Protein AF-A0A7X8GR61-F1 (afdb_monomer_lite)

pLDDT: mean 86.87, std 10.28, range [53.97, 96.75]

Sequence (132 aa):
MDKSLMASRTWVKIIRYLGRGLLILWAGFWAYFAFASALSEAYPDPGTNALGWVIVIVGTLLLVGGAIVPWIWERLGGFILLGIGLFLMVFFLVSSGFKINLWMLLVFLPAFLTGGISLVCWFADRKFKPAL

Secondary structure (DSSP, 8-state):
--HHHHHHHHHHHHHHHHHHHHHHHHHHHHHHHHHHHHHHSSSS-TTT-HHHHHHHHHHHHHHHHHHHHHHH-HHHHHHHHHHHHHHHHHHHHHHTTS---HHHHHHHHHHHHHHHHHHHHHHHHHHTS---

Radius of gyration: 18.41 Å; chains: 1; bounding box: 42×31×59 Å

Foldseek 3Di:
DDPVVVVLLVVLVVLLVVLLVLLVVLLVVLVVVLVVCCVVVVDDDPPPPPVVNCCSVVVSCLSNVLSVCCVPPLLVSLVSLLVNLVVLLVVVCVVVVNDDDPVSCVNSVSSNSSSVSSVVSVVSVVVVDPDD

Structure (mmCIF, N/CA/C/O backbone):
data_AF-A0A7X8GR61-F1
#
_entry.id   AF-A0A7X8GR61-F1
#
loop_
_atom_site.group_PDB
_atom_site.id
_atom_site.type_symbol
_atom_site.label_atom_id
_atom_site.label_alt_id
_atom_site.label_comp_id
_atom_site.label_asym_id
_atom_site.label_entity_id
_atom_site.label_seq_id
_atom_site.pdbx_PDB_ins_code
_atom_site.Cartn_x
_atom_site.Cartn_y
_atom_site.Cartn_z
_atom_site.occupancy
_atom_site.B_iso_or_equiv
_atom_site.auth_seq_id
_atom_site.auth_comp_id
_atom_site.auth_asym_id
_atom_site.auth_atom_id
_atom_site.pdbx_PDB_model_num
ATOM 1 N N . MET A 1 1 ? -24.313 -3.092 27.737 1.00 62.69 1 MET A N 1
ATOM 2 C CA . MET A 1 1 ? -23.120 -2.820 26.903 1.00 62.69 1 MET A CA 1
ATOM 3 C C . MET A 1 1 ? -22.895 -1.319 26.905 1.00 62.69 1 MET A C 1
ATOM 5 O O . MET A 1 1 ? -23.832 -0.597 26.587 1.00 62.69 1 MET A O 1
ATOM 9 N N . ASP A 1 2 ? -21.729 -0.855 27.353 1.00 83.25 2 ASP A N 1
ATOM 10 C CA . ASP A 1 2 ? -21.428 0.575 27.493 1.00 83.25 2 ASP A CA 1
ATOM 11 C C . ASP A 1 2 ? -21.497 1.288 26.124 1.00 83.25 2 ASP A C 1
ATOM 13 O O . ASP A 1 2 ? -20.958 0.796 25.128 1.00 83.25 2 ASP A O 1
ATOM 17 N N . LYS A 1 3 ? -22.184 2.436 26.062 1.00 81.88 3 LYS A N 1
ATOM 18 C CA . LYS A 1 3 ? -22.310 3.256 24.845 1.00 81.88 3 LYS A CA 1
ATOM 19 C C . LYS A 1 3 ? -20.937 3.695 24.321 1.00 81.88 3 LYS A C 1
ATOM 21 O O . LYS A 1 3 ? -20.762 3.785 23.105 1.00 81.88 3 LYS A O 1
ATOM 26 N N . SER A 1 4 ? -19.962 3.882 25.213 1.00 79.75 4 SER A N 1
ATOM 27 C CA . SER A 1 4 ? -18.580 4.229 24.856 1.00 79.75 4 SER A CA 1
ATOM 28 C C . SER A 1 4 ? -17.910 3.139 23.996 1.00 79.75 4 SER A C 1
ATOM 30 O O . SER A 1 4 ? -17.288 3.435 22.973 1.00 79.75 4 SER A O 1
ATOM 32 N N . LEU A 1 5 ? -18.126 1.862 24.336 1.00 80.88 5 LEU A N 1
ATOM 33 C CA . LEU A 1 5 ? -17.588 0.699 23.619 1.00 80.88 5 LEU A CA 1
ATOM 34 C C . LEU A 1 5 ? -18.272 0.471 22.263 1.00 80.88 5 LEU A C 1
ATOM 36 O O . LEU A 1 5 ? -17.674 -0.071 21.332 1.00 80.88 5 LEU A O 1
ATOM 40 N N . MET A 1 6 ? -19.536 0.873 22.127 1.00 79.31 6 MET A N 1
ATOM 41 C CA . MET A 1 6 ? -20.249 0.794 20.847 1.00 79.31 6 MET A CA 1
ATOM 42 C C . MET A 1 6 ? -19.735 1.832 19.849 1.00 79.31 6 MET A C 1
ATOM 44 O O . MET A 1 6 ? -19.480 1.502 18.685 1.00 79.31 6 MET A O 1
ATOM 48 N N . ALA A 1 7 ? -19.520 3.066 20.310 1.00 80.31 7 ALA A N 1
ATOM 49 C CA . ALA A 1 7 ? -18.913 4.116 19.500 1.00 80.31 7 ALA A CA 1
ATOM 50 C C . ALA A 1 7 ? -17.482 3.731 19.077 1.00 80.31 7 ALA A C 1
ATOM 52 O O . ALA A 1 7 ? -17.128 3.855 17.900 1.00 80.31 7 ALA A O 1
ATOM 53 N N . SER A 1 8 ? -16.694 3.159 19.999 1.00 81.75 8 SER A N 1
ATOM 54 C CA . SER A 1 8 ? -15.315 2.744 19.722 1.00 81.75 8 SER A CA 1
ATOM 55 C C . SER A 1 8 ? -15.210 1.609 18.689 1.00 81.75 8 SER A C 1
ATOM 57 O O . SER A 1 8 ? -14.269 1.570 17.904 1.00 81.75 8 SER A O 1
ATOM 59 N N . ARG A 1 9 ? -16.182 0.695 18.613 1.00 86.62 9 ARG A N 1
ATOM 60 C CA . ARG A 1 9 ? -16.201 -0.345 17.564 1.00 86.62 9 ARG A CA 1
ATOM 61 C C . ARG A 1 9 ? -16.657 0.188 16.210 1.00 86.62 9 ARG A C 1
ATOM 63 O O . ARG A 1 9 ? -16.227 -0.314 15.173 1.00 86.62 9 ARG A O 1
ATOM 70 N N . THR A 1 10 ? -17.537 1.185 16.209 1.00 91.06 10 THR A N 1
ATOM 71 C CA . THR A 1 10 ? -18.096 1.746 14.974 1.00 91.06 10 THR A CA 1
ATOM 72 C C . THR A 1 10 ? -17.043 2.530 14.195 1.00 91.06 10 THR A C 1
ATOM 74 O O . THR A 1 10 ? -16.911 2.317 12.990 1.00 91.06 10 THR A O 1
ATOM 77 N N . TRP A 1 11 ? -16.227 3.355 14.864 1.00 91.44 11 TRP A N 1
ATOM 78 C CA . TRP A 1 11 ? -15.182 4.116 14.163 1.00 91.44 11 TRP A CA 1
ATOM 79 C C . TRP A 1 11 ? -14.118 3.198 13.529 1.00 91.44 11 TRP A C 1
ATOM 81 O O . TRP A 1 11 ? -13.745 3.426 12.381 1.00 91.44 11 TRP A O 1
ATOM 91 N N . VAL A 1 12 ? -13.695 2.115 14.209 1.00 92.06 12 VAL A N 1
ATOM 92 C CA . VAL A 1 12 ? -12.715 1.152 13.658 1.00 92.06 12 VAL A CA 1
ATOM 93 C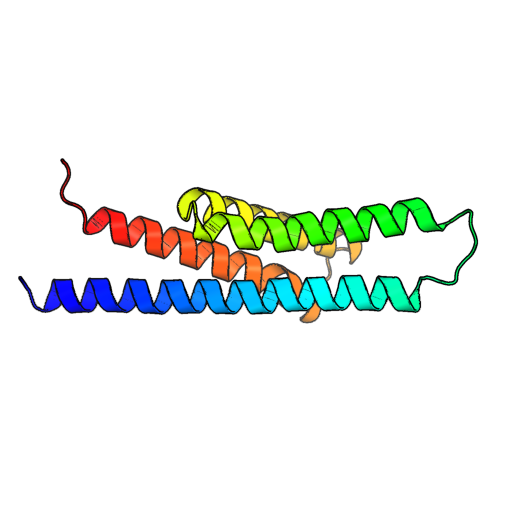 C . VAL A 1 12 ? -13.231 0.543 12.359 1.00 92.06 12 VAL A C 1
ATOM 95 O O . VAL A 1 12 ? -12.482 0.443 11.389 1.00 92.06 12 VAL A O 1
ATOM 98 N N . LYS A 1 13 ? -14.519 0.176 12.309 1.00 92.19 13 LYS A N 1
ATOM 99 C CA . LYS A 1 13 ? -15.145 -0.349 11.088 1.00 92.19 13 LYS A CA 1
ATOM 100 C C . LYS A 1 13 ? -15.107 0.673 9.955 1.00 92.19 13 LYS A C 1
ATOM 102 O O . LYS A 1 13 ? -14.731 0.311 8.846 1.00 92.19 13 LYS A O 1
ATOM 107 N N . ILE A 1 14 ? -15.465 1.928 10.228 1.00 95.19 14 ILE A N 1
ATOM 108 C CA . ILE A 1 14 ? -15.462 2.998 9.219 1.00 95.19 14 ILE A CA 1
ATOM 109 C C . ILE A 1 14 ? -14.052 3.188 8.655 1.00 95.19 14 ILE A C 1
ATOM 111 O O . ILE A 1 14 ? -13.865 3.128 7.443 1.00 95.19 14 ILE A O 1
ATOM 115 N N . ILE A 1 15 ? -13.049 3.338 9.523 1.00 94.50 15 ILE A N 1
ATOM 116 C CA . ILE A 1 15 ? -11.657 3.533 9.099 1.00 94.50 15 ILE A CA 1
ATOM 117 C C . ILE A 1 15 ? -11.140 2.337 8.303 1.00 94.50 15 ILE A C 1
ATOM 119 O O . ILE A 1 15 ? -10.482 2.518 7.281 1.00 94.50 15 ILE A O 1
ATOM 123 N N . ARG A 1 16 ? -11.476 1.116 8.723 1.00 93.00 16 ARG A N 1
ATOM 124 C CA . ARG A 1 16 ? -11.128 -0.105 7.992 1.00 93.00 16 ARG A CA 1
ATOM 125 C C . ARG A 1 16 ? -11.690 -0.088 6.571 1.00 93.00 16 ARG A C 1
ATOM 127 O O . ARG A 1 16 ? -10.960 -0.394 5.632 1.00 93.00 16 ARG A O 1
ATOM 134 N N . TYR A 1 17 ? -12.960 0.279 6.395 1.00 93.94 17 TYR A N 1
ATOM 135 C CA . TYR A 1 17 ? -13.561 0.374 5.063 1.00 93.94 17 TYR A CA 1
ATOM 136 C C . TYR A 1 17 ? -12.950 1.498 4.225 1.00 93.94 17 TYR A C 1
ATOM 138 O O . TYR A 1 17 ? -12.698 1.283 3.043 1.00 93.94 17 TYR A O 1
ATOM 146 N N . LEU A 1 18 ? -12.637 2.649 4.828 1.00 94.56 18 LEU A N 1
ATOM 147 C CA . LEU A 1 18 ? -11.930 3.734 4.141 1.00 94.56 18 LEU A CA 1
ATOM 148 C C . LEU A 1 18 ? -10.539 3.294 3.669 1.00 94.56 18 LEU A C 1
ATOM 150 O O . LEU A 1 18 ? -10.190 3.512 2.511 1.00 94.56 18 LEU A O 1
ATOM 154 N N . GLY A 1 19 ? -9.773 2.610 4.525 1.00 93.31 19 GLY A N 1
ATOM 155 C CA . GLY A 1 19 ? -8.468 2.054 4.167 1.00 93.31 19 GLY A CA 1
ATOM 156 C C . GLY A 1 19 ? -8.561 1.042 3.023 1.00 93.31 19 GLY A C 1
ATOM 157 O O . GLY A 1 19 ? -7.775 1.100 2.082 1.00 93.31 19 GLY A O 1
ATOM 158 N N . ARG A 1 20 ? -9.565 0.158 3.045 1.00 93.00 20 ARG A N 1
ATOM 159 C CA . ARG A 1 20 ? -9.813 -0.805 1.959 1.00 93.00 20 ARG A CA 1
ATOM 160 C C . ARG A 1 20 ? -10.248 -0.129 0.656 1.00 93.00 20 ARG A C 1
ATOM 162 O O . ARG A 1 20 ? -9.804 -0.542 -0.410 1.00 93.00 20 ARG A O 1
ATOM 169 N N . GLY A 1 21 ? -11.077 0.912 0.730 1.00 93.94 21 GLY A N 1
ATOM 170 C CA . GLY A 1 21 ? -11.488 1.699 -0.434 1.00 93.94 21 GLY A CA 1
ATOM 171 C C . GLY A 1 21 ? -10.306 2.412 -1.088 1.00 93.94 21 GLY A C 1
ATOM 172 O O . GLY A 1 21 ? -10.110 2.290 -2.295 1.00 93.94 21 GLY A O 1
ATOM 173 N N . LEU A 1 22 ? -9.464 3.075 -0.287 1.00 93.62 22 LEU A N 1
ATOM 174 C CA . LEU A 1 22 ? -8.231 3.708 -0.765 1.00 93.62 22 LEU A CA 1
ATOM 175 C C . LEU A 1 22 ? -7.293 2.687 -1.425 1.00 93.62 22 LEU A C 1
ATOM 177 O O . LEU A 1 22 ? -6.711 2.966 -2.469 1.00 93.62 22 LEU A O 1
ATOM 181 N N . LEU A 1 23 ? -7.188 1.492 -0.841 1.00 93.25 23 LEU A N 1
ATOM 182 C CA . LEU A 1 23 ? -6.366 0.409 -1.368 1.00 93.25 23 LEU A CA 1
ATOM 183 C C . LEU A 1 23 ? -6.873 -0.117 -2.720 1.00 93.25 23 LEU A C 1
ATOM 185 O O . LEU A 1 23 ? -6.063 -0.344 -3.614 1.00 93.25 23 LEU A O 1
ATOM 189 N N . ILE A 1 24 ? -8.192 -0.268 -2.894 1.00 92.88 24 ILE A N 1
ATOM 190 C CA . ILE A 1 24 ? -8.793 -0.644 -4.186 1.00 92.88 24 ILE A CA 1
ATOM 191 C C . ILE A 1 24 ? -8.516 0.428 -5.238 1.00 92.88 24 ILE A C 1
ATOM 193 O O . ILE A 1 24 ? -8.098 0.092 -6.342 1.00 92.88 24 ILE A O 1
ATOM 197 N N . LEU A 1 25 ? -8.738 1.704 -4.910 1.00 93.25 25 LEU A N 1
ATOM 198 C CA . LEU A 1 25 ? -8.496 2.806 -5.845 1.00 93.25 25 LEU A CA 1
ATOM 199 C C . LEU A 1 25 ? -7.032 2.843 -6.287 1.00 93.25 25 LEU A C 1
ATOM 201 O O . LEU A 1 25 ? -6.745 2.996 -7.471 1.00 93.25 25 LEU A O 1
ATOM 205 N N . TRP A 1 26 ? -6.111 2.639 -5.348 1.00 92.81 26 TRP A N 1
ATOM 206 C CA . TRP A 1 26 ? -4.683 2.575 -5.633 1.00 92.81 26 TRP A CA 1
ATOM 207 C C . TRP A 1 26 ? -4.305 1.353 -6.482 1.00 92.81 26 TRP A C 1
ATOM 209 O O . TRP A 1 26 ? -3.579 1.493 -7.462 1.00 92.81 26 TRP A O 1
ATOM 219 N N . ALA A 1 27 ? -4.829 0.165 -6.174 1.00 91.94 27 ALA A N 1
ATOM 220 C CA . ALA A 1 27 ? -4.593 -1.028 -6.988 1.00 91.94 27 ALA A CA 1
ATOM 221 C C . ALA A 1 27 ? -5.165 -0.875 -8.408 1.00 91.94 27 ALA A C 1
ATOM 223 O O . ALA A 1 27 ? -4.508 -1.237 -9.381 1.00 91.94 27 ALA A O 1
ATOM 224 N N . GLY A 1 28 ? -6.362 -0.293 -8.532 1.00 92.38 28 GLY A N 1
ATOM 225 C CA . GLY A 1 28 ? -7.002 0.008 -9.812 1.00 92.38 28 GLY A CA 1
ATOM 226 C C . GLY A 1 28 ? -6.215 1.025 -10.637 1.00 92.38 28 GLY A C 1
ATOM 227 O O . GLY A 1 28 ? -6.043 0.826 -11.837 1.00 92.38 28 GLY A O 1
ATOM 228 N N . PHE A 1 29 ? -5.668 2.060 -9.994 1.00 91.06 29 PHE A N 1
ATOM 229 C CA . PHE A 1 29 ? -4.749 3.008 -10.624 1.00 91.06 29 PHE A CA 1
ATOM 230 C C . PHE A 1 29 ? -3.549 2.278 -11.246 1.00 91.06 29 PHE A C 1
ATOM 232 O O . PHE A 1 29 ? -3.293 2.429 -12.438 1.00 91.06 29 PHE A O 1
ATOM 239 N N . TRP A 1 30 ? -2.864 1.411 -10.495 1.00 89.75 30 TRP A N 1
ATOM 240 C CA . TRP A 1 30 ? -1.717 0.662 -11.027 1.00 89.75 30 TRP A CA 1
ATOM 241 C C . TRP A 1 30 ? -2.084 -0.341 -12.113 1.00 89.75 30 TRP A C 1
ATOM 243 O O . TRP A 1 30 ? -1.349 -0.469 -13.089 1.00 89.75 30 TRP A O 1
ATOM 253 N N . ALA A 1 31 ? -3.217 -1.028 -11.973 1.00 90.25 31 ALA A N 1
ATOM 254 C CA . ALA A 1 31 ? -3.713 -1.936 -13.000 1.00 90.25 31 ALA A CA 1
ATOM 255 C C . ALA A 1 31 ? -4.015 -1.190 -14.310 1.00 90.25 31 ALA A C 1
ATOM 257 O O . ALA A 1 31 ? -3.644 -1.664 -15.381 1.00 90.25 31 ALA A O 1
ATOM 258 N N . TYR A 1 32 ? -4.618 0.002 -14.226 1.00 90.94 32 TYR A N 1
ATOM 259 C CA . TYR A 1 32 ? -4.856 0.858 -15.386 1.00 90.94 32 TYR A CA 1
ATOM 260 C C . TYR A 1 32 ? -3.547 1.281 -16.058 1.00 90.94 32 TYR A C 1
ATOM 262 O O . TYR A 1 32 ? -3.424 1.133 -17.269 1.00 90.94 32 TYR A O 1
ATOM 270 N N . PHE A 1 33 ? -2.554 1.755 -15.298 1.00 86.19 33 PHE A N 1
ATOM 271 C CA . PHE A 1 33 ? -1.260 2.160 -15.864 1.00 86.19 33 PHE A CA 1
ATOM 272 C C . PHE A 1 33 ? -0.509 0.995 -16.505 1.00 86.19 33 PHE A C 1
ATOM 274 O O . PHE A 1 33 ? 0.044 1.155 -17.589 1.00 86.19 33 PHE A O 1
ATOM 281 N N . ALA A 1 34 ? -0.528 -0.177 -15.874 1.00 86.31 34 ALA A N 1
ATOM 282 C CA . ALA A 1 34 ? 0.066 -1.383 -16.435 1.00 86.31 34 ALA A CA 1
ATOM 283 C C . ALA A 1 34 ? -0.602 -1.783 -17.752 1.00 86.31 34 ALA A C 1
ATOM 285 O O . ALA A 1 34 ? 0.080 -2.091 -18.723 1.00 86.31 34 ALA A O 1
ATOM 286 N N . PHE A 1 35 ? -1.934 -1.723 -17.806 1.00 87.19 35 PHE A N 1
ATOM 287 C CA . PHE A 1 35 ? -2.691 -2.009 -19.019 1.00 87.19 35 PHE A CA 1
ATOM 288 C C . PHE A 1 35 ? -2.468 -0.953 -20.113 1.00 87.19 35 PHE A C 1
ATOM 290 O O . PHE A 1 35 ? -2.299 -1.297 -21.279 1.00 87.19 35 PHE A O 1
ATOM 297 N N . ALA A 1 36 ? -2.423 0.330 -19.753 1.00 86.81 36 ALA A N 1
ATOM 298 C CA . ALA A 1 36 ? -2.163 1.417 -20.691 1.00 86.81 36 ALA A CA 1
ATOM 299 C C . ALA A 1 36 ? -0.747 1.329 -21.281 1.00 86.81 36 ALA A C 1
ATOM 301 O O . ALA A 1 36 ? -0.604 1.408 -22.498 1.00 86.81 36 ALA A O 1
ATOM 302 N N . SER A 1 37 ? 0.266 1.095 -20.438 1.00 81.94 37 SER A N 1
ATOM 303 C CA . SER A 1 37 ? 1.654 0.860 -20.861 1.00 81.94 37 SER A CA 1
ATOM 304 C C . SER A 1 37 ? 1.740 -0.364 -21.770 1.00 81.94 37 SER A C 1
ATOM 306 O O . SER A 1 37 ? 2.296 -0.276 -22.860 1.00 81.94 37 SER A O 1
ATOM 308 N N . ALA A 1 38 ? 1.070 -1.460 -21.402 1.00 81.06 38 ALA A N 1
ATOM 309 C CA . ALA A 1 38 ? 0.987 -2.658 -22.227 1.00 81.06 38 ALA A CA 1
ATOM 310 C C . ALA A 1 38 ? 0.426 -2.380 -23.631 1.00 81.06 38 ALA A C 1
ATOM 312 O O . ALA A 1 38 ? 0.928 -2.935 -24.600 1.00 81.06 38 ALA A O 1
ATOM 313 N N . LEU A 1 39 ? -0.590 -1.521 -23.766 1.00 82.81 39 LEU A N 1
ATOM 314 C CA . LEU A 1 39 ? -1.169 -1.169 -25.066 1.00 82.81 39 LEU A CA 1
ATOM 315 C C . LEU A 1 39 ? -0.302 -0.191 -25.871 1.00 82.81 39 LEU A C 1
ATOM 317 O O . LEU A 1 39 ? -0.208 -0.334 -27.089 1.00 82.81 39 LEU A O 1
ATOM 321 N N . SER A 1 40 ? 0.320 0.798 -25.221 1.00 81.06 40 SER A N 1
ATOM 322 C CA . SER A 1 40 ? 1.168 1.785 -25.905 1.00 81.06 40 SER A CA 1
ATOM 323 C C . SER A 1 40 ? 2.525 1.218 -26.317 1.00 81.06 40 SER A C 1
ATOM 325 O O . SER A 1 40 ? 3.081 1.617 -27.335 1.00 81.06 40 SER A O 1
ATOM 327 N N . GLU A 1 41 ? 3.046 0.274 -25.535 1.00 70.19 41 GLU A N 1
ATOM 328 C CA . GLU A 1 41 ? 4.352 -0.364 -25.716 1.00 70.19 41 GLU A CA 1
ATOM 329 C C . GLU A 1 41 ? 4.222 -1.792 -26.274 1.00 70.19 41 GLU A C 1
ATOM 331 O O . GLU A 1 41 ? 5.185 -2.553 -26.273 1.00 70.19 41 GLU A O 1
ATOM 336 N N . ALA A 1 42 ? 3.050 -2.174 -26.796 1.00 59.50 42 ALA A N 1
ATOM 337 C CA . ALA A 1 42 ? 2.864 -3.435 -27.525 1.00 59.50 42 ALA A CA 1
ATOM 338 C C . ALA A 1 42 ? 3.538 -3.449 -28.914 1.00 59.50 42 ALA A C 1
ATOM 340 O O . ALA A 1 42 ? 3.629 -4.508 -29.531 1.00 59.50 42 ALA A O 1
ATOM 341 N N . TYR A 1 43 ? 4.009 -2.296 -29.408 1.00 59.00 43 TYR A N 1
ATOM 342 C CA . TYR A 1 43 ? 4.631 -2.125 -30.731 1.00 59.00 43 TYR A CA 1
ATOM 343 C C . TYR A 1 43 ? 6.124 -1.682 -30.759 1.00 59.00 43 TYR A C 1
ATOM 345 O O . TYR A 1 43 ? 6.459 -0.799 -31.550 1.00 59.00 43 TYR A O 1
ATOM 353 N N . PRO A 1 44 ? 7.060 -2.246 -29.965 1.00 53.97 44 PRO A N 1
ATOM 354 C CA . PRO A 1 44 ? 8.487 -2.121 -30.285 1.00 53.97 44 PRO A CA 1
ATOM 355 C C . PRO A 1 44 ? 9.231 -3.461 -30.394 1.00 53.97 44 PRO A C 1
ATOM 357 O O . PRO A 1 44 ? 8.822 -4.481 -29.843 1.00 53.97 44 PRO A O 1
ATOM 360 N N . ASP A 1 45 ? 10.347 -3.399 -31.124 1.00 60.47 45 ASP A N 1
ATOM 361 C CA . ASP A 1 45 ? 11.252 -4.466 -31.562 1.00 60.47 45 ASP A CA 1
ATOM 362 C C . ASP A 1 45 ? 11.327 -5.752 -30.698 1.00 60.47 45 ASP A C 1
ATOM 364 O O . ASP A 1 45 ? 11.444 -5.677 -29.470 1.00 60.47 45 ASP A O 1
ATOM 368 N N . PRO A 1 46 ? 11.398 -6.952 -31.322 1.00 56.81 46 PRO A N 1
ATOM 369 C CA . PRO A 1 46 ? 11.409 -8.252 -30.632 1.00 56.81 46 PRO A CA 1
ATOM 370 C C . PRO A 1 46 ? 12.542 -8.478 -29.612 1.00 56.81 46 PRO A C 1
ATOM 372 O O . PRO A 1 46 ? 12.481 -9.434 -28.842 1.00 56.81 46 PRO A O 1
ATOM 375 N N . GLY A 1 47 ? 13.598 -7.657 -29.616 1.00 57.56 47 GLY A N 1
ATOM 376 C CA . GLY A 1 47 ? 14.834 -7.910 -28.864 1.00 57.56 47 GLY A CA 1
ATOM 377 C C . GLY A 1 47 ? 14.969 -7.190 -27.518 1.00 57.56 47 GLY A C 1
ATOM 378 O O . GLY A 1 47 ? 15.728 -7.648 -26.666 1.00 57.56 47 GLY A O 1
ATOM 379 N N . THR A 1 48 ? 14.254 -6.086 -27.294 1.00 55.78 48 THR A N 1
ATOM 380 C CA . THR A 1 48 ? 14.558 -5.145 -26.191 1.00 55.78 48 THR A CA 1
ATOM 381 C C . THR A 1 48 ? 13.529 -5.146 -25.053 1.00 55.78 48 THR A C 1
ATOM 383 O O . THR A 1 48 ? 13.778 -4.548 -24.009 1.00 55.78 48 THR A O 1
ATOM 386 N N . ASN A 1 49 ? 12.403 -5.857 -25.200 1.00 63.03 49 ASN A N 1
ATOM 387 C CA . ASN A 1 49 ? 11.206 -5.624 -24.375 1.00 63.03 49 ASN A CA 1
ATOM 388 C C . ASN A 1 49 ? 10.868 -6.684 -23.312 1.00 63.03 49 ASN A C 1
ATOM 390 O O . ASN A 1 49 ? 10.030 -6.419 -22.452 1.00 63.03 49 ASN A O 1
ATO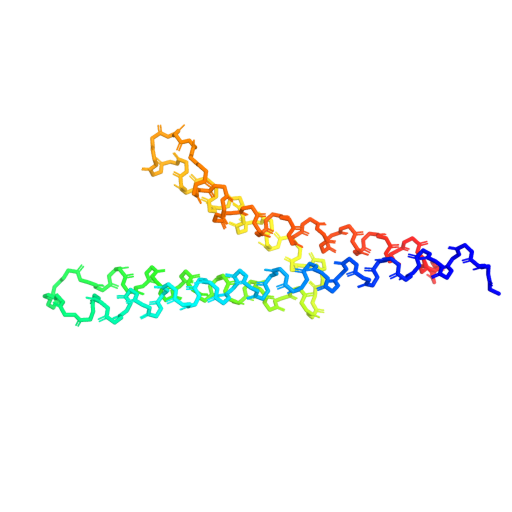M 394 N N . ALA A 1 50 ? 11.502 -7.862 -23.297 1.00 73.44 50 ALA A N 1
ATOM 395 C CA . ALA A 1 50 ? 11.117 -8.928 -22.357 1.00 73.44 50 ALA A CA 1
ATOM 396 C C . ALA A 1 50 ? 11.258 -8.507 -20.880 1.00 73.44 50 ALA A C 1
ATOM 398 O O . ALA A 1 50 ? 10.414 -8.831 -20.048 1.00 73.44 50 ALA A O 1
ATOM 399 N N . LEU A 1 51 ? 12.300 -7.735 -20.559 1.00 75.44 51 LEU A N 1
ATOM 400 C CA . LEU A 1 51 ? 12.579 -7.295 -19.193 1.00 75.44 51 LEU A CA 1
ATOM 401 C C . LEU A 1 51 ? 11.588 -6.215 -18.718 1.00 75.44 51 LEU A C 1
ATOM 403 O O . LEU A 1 51 ? 11.175 -6.237 -17.560 1.00 75.44 51 LEU A O 1
ATOM 407 N N . GLY A 1 52 ? 11.134 -5.337 -19.621 1.00 75.06 52 GLY A N 1
ATOM 408 C CA . GLY A 1 52 ? 10.085 -4.349 -19.341 1.00 75.06 52 GLY A CA 1
ATOM 409 C C . GLY A 1 52 ? 8.750 -5.012 -19.000 1.00 75.06 52 GLY A C 1
ATOM 410 O O . GLY A 1 52 ? 8.156 -4.713 -17.965 1.00 75.06 52 GLY A O 1
ATOM 411 N N . TRP A 1 53 ? 8.336 -6.006 -19.793 1.00 77.06 53 TRP A N 1
ATOM 412 C CA . TRP A 1 53 ? 7.120 -6.782 -19.529 1.00 77.06 53 TRP A CA 1
ATOM 413 C C . TRP A 1 53 ? 7.165 -7.542 -18.205 1.00 77.06 53 TRP A C 1
ATOM 415 O O . TRP A 1 53 ? 6.168 -7.573 -17.486 1.00 77.06 53 TRP A O 1
ATOM 425 N N . VAL A 1 54 ? 8.317 -8.118 -17.847 1.00 81.69 54 VAL A N 1
ATOM 426 C CA . VAL A 1 54 ? 8.488 -8.774 -16.542 1.00 81.69 54 VAL A CA 1
ATOM 427 C C . VAL A 1 54 ? 8.306 -7.768 -15.407 1.00 81.69 54 VAL A C 1
ATOM 429 O O . VAL A 1 54 ? 7.578 -8.062 -14.462 1.00 81.69 54 VAL A O 1
ATOM 432 N N . ILE A 1 55 ? 8.901 -6.574 -15.504 1.00 80.44 55 ILE A N 1
ATOM 433 C CA . ILE A 1 55 ? 8.745 -5.525 -14.485 1.00 80.44 55 ILE A CA 1
ATOM 434 C C . ILE A 1 55 ? 7.279 -5.101 -14.357 1.00 80.44 55 ILE A C 1
ATOM 436 O O . ILE A 1 55 ? 6.777 -5.013 -13.236 1.00 80.44 55 ILE A O 1
ATOM 440 N N . VAL A 1 56 ? 6.582 -4.885 -15.476 1.00 81.12 56 VAL A N 1
ATOM 441 C CA . VAL A 1 56 ? 5.166 -4.494 -15.471 1.00 81.12 56 VAL A CA 1
ATOM 442 C C . VAL A 1 56 ? 4.309 -5.596 -14.853 1.00 81.12 56 VAL A C 1
ATOM 444 O O . VAL A 1 56 ? 3.610 -5.340 -13.880 1.00 81.12 56 VAL A O 1
ATOM 447 N N . ILE A 1 57 ? 4.401 -6.836 -15.340 1.00 84.12 57 ILE A N 1
ATOM 448 C CA . ILE A 1 57 ? 3.560 -7.945 -14.866 1.00 84.12 57 ILE A CA 1
ATOM 449 C C . ILE A 1 57 ? 3.838 -8.252 -13.393 1.00 84.12 57 ILE A C 1
ATOM 451 O O . ILE A 1 57 ? 2.908 -8.307 -12.588 1.00 84.12 57 ILE A O 1
ATOM 455 N N . VAL A 1 58 ? 5.107 -8.436 -13.018 1.00 86.50 58 VAL A N 1
ATOM 456 C CA . VAL A 1 58 ? 5.481 -8.764 -11.634 1.00 86.50 58 VAL A CA 1
ATOM 457 C C . VAL A 1 58 ? 5.148 -7.603 -10.702 1.00 86.50 58 VAL A C 1
ATOM 459 O O . VAL A 1 58 ? 4.609 -7.828 -9.619 1.00 86.50 58 VAL A O 1
ATOM 462 N N . GLY A 1 59 ? 5.401 -6.364 -11.133 1.00 85.62 59 GLY A N 1
ATOM 463 C CA . GLY A 1 59 ? 5.037 -5.160 -10.395 1.00 85.62 59 GLY A CA 1
ATOM 464 C C . GLY A 1 59 ? 3.533 -5.085 -10.152 1.00 85.62 59 GLY A C 1
ATOM 465 O O . GLY A 1 59 ? 3.100 -4.986 -9.007 1.00 85.62 59 GLY A O 1
ATOM 466 N N . THR A 1 60 ? 2.713 -5.218 -11.193 1.00 87.19 60 THR A N 1
ATOM 467 C CA . THR A 1 60 ? 1.250 -5.200 -11.060 1.00 87.19 60 THR A CA 1
ATOM 468 C C . THR A 1 60 ? 0.745 -6.327 -10.171 1.00 87.19 60 THR A C 1
ATOM 470 O O . THR A 1 60 ? -0.091 -6.075 -9.307 1.00 87.19 60 THR A O 1
ATOM 473 N N . LEU A 1 61 ? 1.267 -7.548 -10.316 1.00 89.31 61 LEU A N 1
ATOM 474 C CA . LEU A 1 61 ? 0.897 -8.671 -9.450 1.00 89.31 61 LEU A CA 1
ATOM 475 C C . LEU A 1 61 ? 1.254 -8.409 -7.986 1.00 89.31 61 LEU A C 1
ATOM 477 O O . LEU A 1 61 ? 0.469 -8.738 -7.102 1.00 89.31 61 LEU A O 1
ATOM 481 N N . LEU A 1 62 ? 2.401 -7.788 -7.717 1.00 89.00 62 LEU A N 1
ATOM 482 C CA . LEU A 1 62 ? 2.814 -7.427 -6.365 1.00 89.00 62 LEU A CA 1
ATOM 483 C C . LEU A 1 62 ? 1.901 -6.348 -5.765 1.00 89.00 62 LEU A C 1
ATOM 485 O O . LEU A 1 62 ? 1.489 -6.470 -4.612 1.00 89.00 62 LEU A O 1
ATOM 489 N N . LEU A 1 63 ? 1.529 -5.329 -6.543 1.00 88.31 63 LEU A N 1
ATOM 490 C CA . LEU A 1 63 ? 0.671 -4.229 -6.084 1.00 88.31 63 LEU A CA 1
ATOM 491 C C . LEU A 1 63 ? -0.786 -4.683 -5.895 1.00 88.31 63 LEU A C 1
ATOM 493 O O . LEU A 1 63 ? -1.383 -4.443 -4.845 1.00 88.31 63 LEU A O 1
ATOM 497 N N . VAL A 1 64 ? -1.348 -5.393 -6.877 1.00 89.31 64 VAL A N 1
ATOM 498 C CA . VAL A 1 64 ? -2.727 -5.907 -6.842 1.00 89.31 64 VAL A CA 1
ATOM 499 C C . VAL A 1 64 ? -2.850 -7.074 -5.864 1.00 89.31 64 VAL A C 1
ATOM 501 O O . VAL A 1 64 ? -3.763 -7.099 -5.042 1.00 89.31 64 VAL A O 1
ATOM 504 N N . GLY A 1 65 ? -1.911 -8.019 -5.887 1.00 89.38 65 GLY A N 1
ATOM 505 C CA . GLY A 1 65 ? -1.867 -9.132 -4.938 1.00 89.38 65 GLY A CA 1
ATOM 506 C C . GLY A 1 65 ? -1.691 -8.638 -3.504 1.00 89.38 65 GLY A C 1
ATOM 507 O O . GLY A 1 65 ? -2.438 -9.047 -2.614 1.00 89.38 65 GLY A O 1
ATOM 508 N N . GLY A 1 66 ? -0.786 -7.679 -3.289 1.00 87.75 66 GLY A N 1
ATOM 509 C CA . GLY A 1 66 ? -0.597 -7.009 -2.003 1.00 87.75 66 GLY A CA 1
ATOM 510 C C . GLY A 1 66 ? -1.854 -6.291 -1.506 1.00 87.75 66 GLY A C 1
ATOM 511 O O . GLY A 1 66 ? -2.108 -6.277 -0.304 1.00 87.75 66 GLY A O 1
ATOM 512 N N . ALA A 1 67 ? -2.688 -5.773 -2.412 1.00 90.12 67 ALA A N 1
ATOM 513 C CA . ALA A 1 67 ? -3.963 -5.152 -2.071 1.00 90.12 67 ALA A CA 1
ATOM 514 C C . ALA A 1 67 ? -5.046 -6.150 -1.616 1.00 90.12 67 ALA A C 1
ATOM 516 O O . ALA A 1 67 ? -5.959 -5.769 -0.881 1.00 90.12 67 ALA A O 1
ATOM 517 N N . ILE A 1 68 ? -4.946 -7.424 -2.005 1.00 91.12 68 ILE A N 1
ATOM 518 C CA . ILE A 1 68 ? -5.911 -8.474 -1.639 1.00 91.12 68 ILE A CA 1
ATOM 519 C C . ILE A 1 68 ? -5.611 -9.043 -0.246 1.00 91.12 68 ILE A C 1
ATOM 521 O O . ILE A 1 68 ? -6.534 -9.301 0.527 1.00 91.12 68 ILE A O 1
ATOM 525 N N . VAL A 1 69 ? -4.335 -9.200 0.128 1.00 91.62 69 VAL A N 1
ATOM 526 C CA . VAL A 1 69 ? -3.955 -9.847 1.402 1.00 91.62 69 VAL A CA 1
ATOM 527 C C . VAL A 1 69 ? -4.612 -9.219 2.649 1.00 91.62 69 VAL A C 1
ATOM 529 O O . VAL A 1 69 ? -5.118 -9.980 3.481 1.00 91.62 69 VAL A O 1
ATOM 532 N N . PRO A 1 70 ? -4.698 -7.880 2.808 1.00 89.19 70 PRO A N 1
ATOM 533 C CA . PRO A 1 70 ? -5.332 -7.253 3.971 1.00 89.19 70 PRO A CA 1
ATOM 534 C C . PRO A 1 70 ? -6.813 -7.594 4.155 1.00 89.19 70 PRO A C 1
ATOM 536 O O . PRO A 1 70 ? -7.332 -7.445 5.259 1.00 89.19 70 PRO A O 1
ATOM 539 N N . TRP A 1 71 ? -7.506 -8.054 3.109 1.00 88.62 71 TRP A N 1
ATOM 540 C CA . TRP A 1 71 ? -8.922 -8.426 3.196 1.00 88.62 71 TRP A CA 1
ATOM 541 C C . TRP A 1 71 ? -9.137 -9.688 4.011 1.00 88.62 71 TRP A C 1
ATOM 543 O O . TRP A 1 71 ? -10.131 -9.801 4.727 1.00 88.62 71 TRP A O 1
ATOM 553 N N . ILE A 1 72 ? -8.196 -10.620 3.891 1.00 90.75 72 ILE A N 1
ATOM 554 C CA . ILE A 1 72 ? -8.263 -11.921 4.537 1.00 90.75 72 ILE A CA 1
ATOM 555 C C . ILE A 1 72 ? -7.427 -11.876 5.829 1.00 90.75 72 ILE A C 1
ATOM 557 O O . ILE A 1 72 ? -7.851 -12.378 6.866 1.00 90.75 72 ILE A O 1
ATOM 561 N N . TRP A 1 73 ? -6.229 -11.276 5.778 1.00 92.19 73 TRP A N 1
ATOM 562 C CA . TRP A 1 73 ? -5.231 -11.296 6.854 1.00 92.19 73 TRP A CA 1
ATOM 563 C C . TRP A 1 73 ? -4.781 -9.866 7.187 1.00 92.19 73 TRP A C 1
ATOM 565 O O . TRP A 1 73 ? -3.690 -9.455 6.804 1.00 92.19 73 TRP A O 1
ATOM 575 N N . GLU A 1 74 ? -5.586 -9.102 7.935 1.00 90.81 74 GLU A N 1
ATOM 576 C CA . GLU A 1 74 ? -5.327 -7.668 8.202 1.00 90.81 74 GLU A CA 1
ATOM 577 C C . GLU A 1 74 ? -3.922 -7.367 8.739 1.00 90.81 74 GLU A C 1
ATOM 579 O O . GLU A 1 74 ? -3.275 -6.428 8.280 1.00 90.81 74 GLU A O 1
ATOM 584 N N . ARG A 1 75 ? -3.419 -8.185 9.675 1.00 93.75 75 ARG A N 1
ATOM 585 C CA . ARG A 1 75 ? -2.065 -8.025 10.228 1.00 93.75 75 ARG A CA 1
ATOM 586 C C . ARG A 1 75 ? -1.004 -8.194 9.145 1.00 93.75 75 ARG A C 1
ATOM 588 O O . ARG A 1 75 ? -0.146 -7.334 8.985 1.00 93.75 75 ARG A O 1
ATOM 595 N N . LEU A 1 76 ? -1.041 -9.332 8.451 1.00 94.62 76 LEU A N 1
ATOM 596 C CA . LEU A 1 76 ? -0.032 -9.682 7.455 1.00 94.62 76 LEU A CA 1
ATOM 597 C C . LEU A 1 76 ? -0.095 -8.713 6.273 1.00 94.62 76 LEU A C 1
ATOM 599 O O . LEU A 1 76 ? 0.934 -8.199 5.854 1.00 94.62 76 LEU A O 1
ATOM 603 N N . GLY A 1 77 ? -1.305 -8.398 5.812 1.00 93.56 77 GLY A N 1
ATOM 604 C CA . GLY A 1 77 ? -1.545 -7.409 4.773 1.00 93.5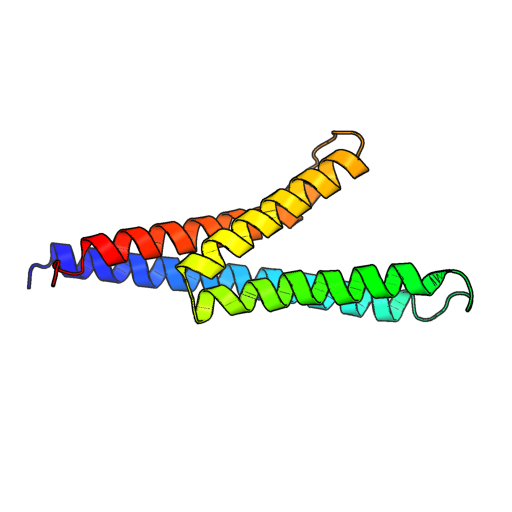6 77 GLY A CA 1
ATOM 605 C C . GLY A 1 77 ? -1.026 -6.025 5.154 1.00 93.56 77 GLY A C 1
ATOM 606 O O . GLY A 1 77 ? -0.381 -5.386 4.334 1.00 93.56 77 GLY A O 1
ATOM 607 N N . GLY A 1 78 ? -1.215 -5.593 6.405 1.00 95.25 78 GLY A N 1
ATOM 608 C CA . GLY A 1 78 ? -0.647 -4.341 6.904 1.00 95.25 78 GLY A CA 1
ATOM 609 C C . GLY A 1 78 ? 0.878 -4.285 6.769 1.00 95.25 78 GLY A C 1
ATOM 610 O O . GLY A 1 78 ? 1.410 -3.333 6.206 1.00 95.25 78 GLY A O 1
ATOM 611 N N . PHE A 1 79 ? 1.585 -5.329 7.215 1.00 96.75 79 PHE A N 1
ATOM 612 C CA . PHE A 1 79 ? 3.046 -5.405 7.077 1.00 96.75 79 PHE A CA 1
ATOM 613 C C . PHE A 1 79 ? 3.509 -5.499 5.622 1.00 96.75 79 PHE A C 1
ATOM 615 O O . PHE A 1 79 ? 4.478 -4.837 5.257 1.00 96.75 79 PHE A O 1
ATOM 622 N N . ILE A 1 80 ? 2.814 -6.280 4.790 1.00 95.19 80 ILE A N 1
ATOM 623 C CA . ILE A 1 80 ? 3.115 -6.388 3.358 1.00 95.19 80 ILE A CA 1
ATOM 624 C C . ILE A 1 80 ? 2.988 -5.017 2.694 1.00 95.19 80 ILE A C 1
ATOM 626 O O . ILE A 1 80 ? 3.917 -4.593 2.019 1.00 95.19 80 ILE A O 1
ATOM 630 N N . LEU A 1 81 ? 1.895 -4.288 2.930 1.00 95.38 81 LEU A N 1
ATOM 631 C CA . LEU A 1 81 ? 1.682 -2.965 2.338 1.00 95.38 81 LEU A CA 1
ATOM 632 C C . LEU A 1 81 ? 2.727 -1.938 2.782 1.00 95.38 81 LEU A C 1
ATOM 634 O O . LEU A 1 81 ? 3.202 -1.164 1.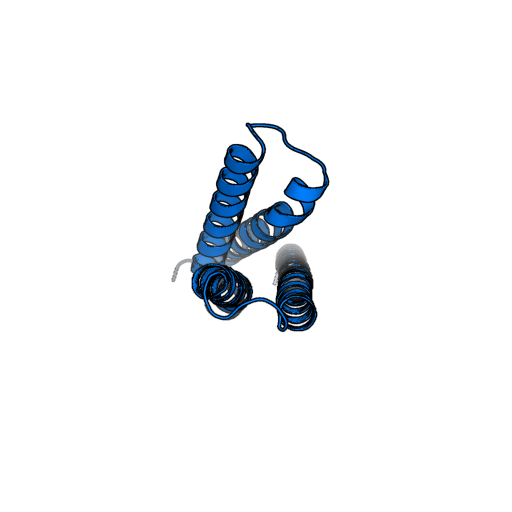954 1.00 95.38 81 LEU A O 1
ATOM 638 N N . LEU A 1 82 ? 3.136 -1.958 4.055 1.00 96.75 82 LEU A N 1
ATOM 639 C CA . LEU A 1 82 ? 4.245 -1.124 4.528 1.00 96.75 82 LEU A CA 1
ATOM 640 C C . LEU A 1 82 ? 5.565 -1.494 3.844 1.00 96.75 82 LEU A C 1
ATOM 642 O O . LEU A 1 82 ? 6.314 -0.605 3.446 1.00 96.75 82 LEU A O 1
ATOM 646 N N . GLY A 1 83 ? 5.837 -2.790 3.677 1.00 96.06 83 GLY A N 1
ATOM 647 C CA . GLY A 1 83 ? 7.012 -3.278 2.957 1.00 96.06 83 GLY A CA 1
ATOM 648 C C . GLY A 1 83 ? 7.017 -2.849 1.490 1.00 96.06 83 GLY A C 1
ATOM 649 O O . GLY A 1 83 ? 8.036 -2.369 1.004 1.00 96.06 83 GLY A O 1
ATOM 650 N N . ILE A 1 84 ? 5.872 -2.943 0.808 1.00 93.69 84 ILE A N 1
ATOM 651 C CA . ILE A 1 84 ? 5.692 -2.474 -0.572 1.00 93.69 84 ILE A CA 1
ATOM 652 C C . ILE A 1 84 ? 5.904 -0.961 -0.653 1.00 93.69 84 ILE A C 1
ATOM 654 O O . ILE A 1 84 ? 6.660 -0.497 -1.501 1.00 93.69 84 ILE A O 1
ATOM 658 N N . GLY A 1 85 ? 5.283 -0.186 0.242 1.00 94.62 85 GLY A N 1
ATOM 659 C CA . GLY A 1 85 ? 5.468 1.263 0.300 1.00 94.62 85 GLY A CA 1
ATOM 660 C C . GLY A 1 85 ? 6.935 1.645 0.495 1.00 94.62 85 GLY A C 1
ATOM 661 O O . GLY A 1 85 ? 7.452 2.494 -0.229 1.00 94.62 85 GLY A O 1
ATOM 662 N N . LEU A 1 86 ? 7.629 0.977 1.420 1.00 95.94 86 LEU A N 1
ATOM 663 C CA . LEU A 1 86 ? 9.049 1.203 1.683 1.00 95.94 86 LEU A CA 1
ATOM 664 C C . LEU A 1 86 ? 9.914 0.834 0.478 1.00 95.94 86 LEU A C 1
ATOM 666 O O . LEU A 1 86 ? 10.788 1.609 0.096 1.00 95.94 86 LEU A O 1
ATOM 670 N N . PHE A 1 87 ? 9.648 -0.317 -0.136 1.00 93.88 87 PHE A N 1
ATOM 671 C CA . PHE A 1 87 ? 10.332 -0.757 -1.344 1.00 93.88 87 PHE A CA 1
ATOM 672 C C . PHE A 1 87 ? 10.177 0.267 -2.473 1.00 93.88 87 PHE A C 1
ATOM 674 O O . PHE A 1 87 ? 11.180 0.703 -3.031 1.00 93.88 87 PHE A O 1
ATOM 681 N N . LEU A 1 88 ? 8.949 0.714 -2.757 1.00 91.62 88 LEU A N 1
ATOM 682 C CA . LEU A 1 88 ? 8.681 1.729 -3.777 1.00 91.62 88 LEU A CA 1
ATOM 683 C C . LEU A 1 88 ? 9.378 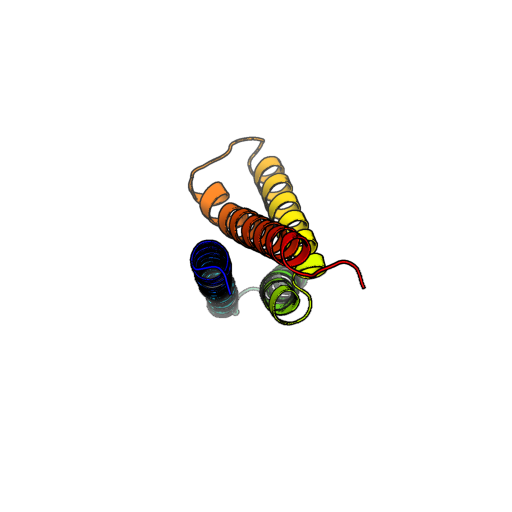3.052 -3.445 1.00 91.62 88 LEU A C 1
ATOM 685 O O . LEU A 1 88 ? 10.004 3.645 -4.317 1.00 91.62 88 LEU A O 1
ATOM 689 N N . MET A 1 89 ? 9.317 3.502 -2.190 1.00 93.75 89 MET A N 1
ATOM 690 C CA . MET A 1 89 ? 9.990 4.726 -1.752 1.00 93.75 89 MET A CA 1
ATOM 691 C C . MET A 1 89 ? 11.497 4.661 -2.010 1.00 93.75 89 MET A C 1
ATOM 693 O O . MET A 1 89 ? 12.047 5.578 -2.615 1.00 93.75 89 MET A O 1
ATOM 697 N N . VAL A 1 90 ? 12.161 3.581 -1.583 1.00 94.75 90 VAL A N 1
ATOM 698 C CA . VAL A 1 90 ? 13.605 3.396 -1.784 1.00 94.75 90 VAL A CA 1
ATOM 699 C C . VAL A 1 90 ? 13.934 3.289 -3.270 1.00 94.75 90 VAL A C 1
ATOM 701 O O . VAL A 1 90 ? 14.854 3.960 -3.730 1.00 94.75 90 VAL A O 1
ATOM 704 N N . PHE A 1 91 ? 13.165 2.503 -4.024 1.00 91.19 91 PHE A N 1
ATOM 705 C CA . PHE A 1 91 ? 13.343 2.342 -5.464 1.00 91.19 91 PHE A CA 1
ATOM 706 C C . PHE A 1 91 ? 13.292 3.694 -6.185 1.00 91.19 91 PHE A C 1
ATOM 708 O O . PHE A 1 91 ? 14.259 4.078 -6.838 1.00 91.19 91 PHE A O 1
ATOM 715 N N . PHE A 1 92 ? 12.218 4.467 -5.996 1.00 89.62 92 PHE A N 1
ATOM 716 C CA . PHE A 1 92 ? 12.068 5.770 -6.646 1.00 89.62 92 PHE A CA 1
ATOM 717 C C . PHE A 1 92 ? 13.100 6.794 -6.174 1.00 89.62 92 PHE A C 1
ATOM 719 O O . PHE A 1 92 ? 13.570 7.582 -6.992 1.00 89.62 92 PHE A O 1
ATOM 726 N N . LEU A 1 93 ? 13.478 6.774 -4.893 1.00 93.81 93 LEU A N 1
ATOM 727 C CA . LEU A 1 93 ? 14.504 7.662 -4.353 1.00 93.81 93 LEU A CA 1
ATOM 728 C C . LEU A 1 93 ? 15.873 7.392 -4.989 1.00 93.81 93 LEU A C 1
ATOM 730 O O . LEU A 1 93 ? 16.570 8.330 -5.362 1.00 93.81 93 LEU A O 1
ATOM 734 N N . VAL A 1 94 ? 16.258 6.123 -5.139 1.00 94.69 94 VAL A N 1
ATOM 735 C CA . VAL A 1 94 ? 17.522 5.751 -5.787 1.00 94.69 94 VAL A CA 1
ATOM 736 C C . VAL A 1 94 ? 17.475 6.093 -7.277 1.00 94.69 94 VAL A C 1
ATOM 738 O O . VAL A 1 94 ? 18.387 6.748 -7.781 1.00 94.69 94 VAL A O 1
ATOM 741 N N . SER A 1 95 ? 16.391 5.734 -7.972 1.00 89.38 95 SER A N 1
ATOM 742 C CA . SER A 1 95 ? 16.227 6.009 -9.405 1.00 89.38 95 SER A CA 1
ATOM 743 C C . SER A 1 95 ? 16.187 7.501 -9.743 1.00 89.38 95 SER A C 1
ATOM 745 O O . SER A 1 95 ? 16.543 7.881 -10.854 1.00 89.38 95 SER A O 1
ATOM 747 N N . SER A 1 96 ? 15.781 8.361 -8.806 1.00 91.12 96 SER A N 1
ATOM 748 C CA . SER A 1 96 ? 15.719 9.812 -9.012 1.00 91.12 96 SER A CA 1
ATOM 749 C C . SER A 1 96 ? 16.982 10.572 -8.608 1.00 91.12 96 SER A C 1
ATOM 751 O O . SER A 1 96 ? 17.004 11.805 -8.683 1.00 91.12 96 SER A O 1
ATOM 753 N N . GLY A 1 97 ? 18.023 9.869 -8.149 1.00 94.31 97 GLY A N 1
ATOM 754 C CA . GLY A 1 97 ? 19.215 10.503 -7.588 1.00 94.31 97 GLY A CA 1
ATOM 755 C C . GLY A 1 97 ? 18.908 11.253 -6.290 1.00 94.31 97 GLY A C 1
ATOM 756 O O . GLY A 1 97 ? 19.354 12.384 -6.107 1.00 94.31 97 GLY A O 1
ATOM 757 N N . PHE A 1 98 ? 18.118 10.636 -5.409 1.00 92.94 98 PHE A N 1
ATOM 758 C CA . PHE A 1 98 ? 17.709 11.141 -4.094 1.00 92.94 98 PHE A CA 1
ATOM 759 C C . PHE A 1 98 ? 16.837 12.406 -4.119 1.00 92.94 98 PHE A C 1
ATOM 761 O O . PHE A 1 98 ? 16.767 13.147 -3.138 1.00 92.94 98 PHE A O 1
ATOM 768 N N . LYS A 1 99 ? 16.118 12.643 -5.221 1.00 92.19 99 LYS A N 1
ATOM 769 C CA . LYS A 1 99 ? 15.160 13.751 -5.348 1.00 92.19 99 LYS A CA 1
ATOM 770 C C . LYS A 1 99 ? 13.739 13.237 -5.156 1.00 92.19 99 LYS A C 1
ATOM 772 O O . LYS A 1 99 ? 13.227 12.500 -5.995 1.00 92.19 99 LYS A O 1
ATOM 777 N N . ILE A 1 100 ? 13.087 13.645 -4.071 1.00 89.88 100 ILE A N 1
ATOM 778 C CA . ILE A 1 100 ? 11.675 13.328 -3.838 1.00 89.88 100 ILE A CA 1
ATOM 779 C C . ILE A 1 100 ? 10.820 14.394 -4.515 1.00 89.88 100 ILE A C 1
ATOM 781 O O . ILE A 1 100 ? 10.982 15.585 -4.254 1.00 89.88 100 ILE A O 1
ATOM 785 N N . ASN A 1 101 ? 9.894 13.967 -5.369 1.00 92.06 101 ASN A N 1
ATOM 786 C CA . ASN A 1 101 ? 8.873 14.836 -5.943 1.00 92.06 101 ASN A CA 1
ATOM 787 C C . ASN A 1 101 ? 7.472 14.421 -5.462 1.00 92.06 101 ASN A C 1
ATOM 789 O O . ASN A 1 101 ? 7.274 13.343 -4.897 1.00 92.06 101 ASN A O 1
ATOM 793 N N . LEU A 1 102 ? 6.488 15.295 -5.689 1.00 90.81 102 LEU A N 1
ATOM 794 C CA . LEU A 1 102 ? 5.104 15.048 -5.280 1.00 90.81 102 LEU A CA 1
ATOM 795 C C . LEU A 1 102 ? 4.531 13.768 -5.910 1.00 90.81 102 LEU A C 1
ATOM 797 O O . LEU A 1 102 ? 3.802 13.030 -5.253 1.00 90.81 102 LEU A O 1
ATOM 801 N N . TRP A 1 103 ? 4.901 13.470 -7.155 1.00 87.56 103 TRP A N 1
ATOM 802 C CA . TRP A 1 103 ? 4.438 12.280 -7.869 1.00 87.56 103 TRP A CA 1
ATOM 803 C C . TRP A 1 103 ? 4.902 10.982 -7.204 1.00 87.56 103 TRP A C 1
ATOM 805 O O . TRP A 1 103 ? 4.111 10.057 -7.061 1.00 87.56 103 TRP A O 1
ATOM 815 N N . MET A 1 104 ? 6.142 10.930 -6.716 1.00 89.75 104 MET A N 1
ATOM 816 C CA . MET A 1 104 ? 6.664 9.780 -5.973 1.00 89.75 104 MET A CA 1
ATOM 817 C C . MET A 1 104 ? 5.900 9.563 -4.671 1.00 89.75 104 MET A C 1
ATOM 819 O O . MET A 1 104 ? 5.564 8.427 -4.349 1.00 89.75 104 MET A O 1
ATOM 823 N N . LEU A 1 105 ? 5.561 10.641 -3.954 1.00 90.19 105 LEU A N 1
ATOM 824 C CA . LEU A 1 105 ? 4.736 10.535 -2.750 1.00 90.19 105 LEU A CA 1
ATOM 825 C C . LEU A 1 105 ? 3.378 9.909 -3.081 1.00 90.19 105 LEU A C 1
ATOM 827 O O . LEU A 1 105 ? 2.965 8.971 -2.411 1.00 90.19 105 LEU A O 1
ATOM 831 N N . LEU A 1 106 ? 2.714 10.350 -4.152 1.00 89.19 106 LEU A N 1
ATOM 832 C CA . LEU A 1 106 ? 1.424 9.785 -4.570 1.00 89.19 106 LEU A CA 1
ATOM 833 C C . LEU A 1 106 ? 1.501 8.290 -4.921 1.00 89.19 106 LEU A C 1
ATOM 835 O O . LEU A 1 106 ? 0.510 7.577 -4.773 1.00 89.19 106 LEU A O 1
ATOM 839 N N . VAL A 1 107 ? 2.674 7.804 -5.332 1.00 88.19 107 VAL A N 1
ATOM 840 C CA . VAL A 1 107 ? 2.906 6.398 -5.676 1.00 88.19 107 VAL A CA 1
ATOM 841 C C . VAL A 1 107 ? 2.973 5.506 -4.435 1.00 88.19 107 VAL A C 1
ATOM 843 O O . VAL A 1 107 ? 2.234 4.521 -4.360 1.00 88.19 107 VAL A O 1
ATOM 846 N N . PHE A 1 108 ? 3.826 5.827 -3.456 1.00 91.19 108 PHE A N 1
ATOM 847 C CA . PHE A 1 108 ? 4.054 4.944 -2.301 1.00 91.19 108 PHE A CA 1
ATOM 848 C C . PHE A 1 108 ? 3.199 5.279 -1.071 1.00 91.19 108 PHE A C 1
ATOM 850 O O . PHE A 1 108 ? 2.944 4.399 -0.244 1.00 91.19 108 PHE A O 1
ATOM 857 N N . LEU A 1 109 ? 2.736 6.526 -0.926 1.00 94.06 109 LEU A N 1
ATOM 858 C CA . LEU A 1 109 ? 1.991 6.970 0.255 1.00 94.06 109 LEU A CA 1
ATOM 859 C C . LEU A 1 109 ? 0.680 6.196 0.458 1.00 94.06 109 LEU A C 1
ATOM 861 O O . LEU A 1 109 ? 0.411 5.827 1.600 1.00 94.06 109 LEU A O 1
ATOM 865 N N . PRO A 1 110 ? -0.118 5.866 -0.578 1.00 94.06 110 PRO A N 1
ATOM 866 C CA . PRO A 1 110 ? -1.324 5.069 -0.373 1.00 94.06 110 PRO A CA 1
ATOM 867 C C . PRO A 1 110 ? -1.027 3.686 0.219 1.00 94.06 110 PRO A C 1
ATOM 869 O O . PRO A 1 110 ? -1.746 3.256 1.119 1.00 94.06 110 PRO A O 1
ATOM 872 N N . ALA A 1 111 ? 0.057 3.018 -0.192 1.00 93.88 111 ALA A N 1
ATOM 873 C CA . ALA A 1 111 ? 0.474 1.745 0.404 1.00 93.88 111 ALA A CA 1
ATOM 874 C C . ALA A 1 111 ? 0.844 1.911 1.890 1.00 93.88 111 ALA A C 1
ATOM 876 O O . ALA A 1 111 ? 0.390 1.139 2.734 1.00 93.88 111 ALA A O 1
ATOM 877 N N . PHE A 1 112 ? 1.580 2.972 2.242 1.00 95.38 112 PHE A N 1
ATOM 878 C CA . PHE A 1 112 ? 1.896 3.274 3.642 1.00 95.38 112 PHE A CA 1
ATOM 879 C C . PHE A 1 112 ? 0.660 3.584 4.486 1.00 95.38 112 PHE A C 1
ATOM 881 O O . PHE A 1 112 ? 0.509 3.046 5.583 1.00 95.38 112 PHE A O 1
ATOM 888 N N . LEU A 1 113 ? -0.231 4.441 3.984 1.00 95.75 113 LEU A N 1
ATOM 889 C CA . LEU A 1 113 ? -1.443 4.845 4.692 1.00 95.75 113 LEU A CA 1
ATOM 890 C C . LEU A 1 113 ? -2.366 3.650 4.914 1.00 95.75 113 LEU A C 1
ATOM 892 O O . LEU A 1 113 ? -2.823 3.422 6.030 1.00 95.75 113 LEU A O 1
ATOM 896 N N . THR A 1 114 ? -2.609 2.854 3.875 1.00 95.38 114 THR A N 1
ATOM 897 C CA . THR A 1 114 ? -3.482 1.676 3.963 1.00 95.38 114 THR A CA 1
ATOM 898 C C . THR A 1 114 ? -2.874 0.576 4.834 1.00 95.38 114 THR A C 1
ATOM 900 O O . THR A 1 114 ? -3.591 -0.028 5.638 1.00 95.38 114 THR A O 1
ATOM 903 N N . GLY A 1 115 ? -1.555 0.364 4.764 1.00 95.38 115 GLY A N 1
ATOM 904 C CA . GLY A 1 115 ? -0.829 -0.546 5.651 1.00 95.38 115 GLY A CA 1
ATOM 905 C C . GLY A 1 115 ? -0.892 -0.109 7.117 1.00 95.38 115 GLY A C 1
ATOM 906 O O . GLY A 1 115 ? -1.251 -0.902 7.991 1.00 95.38 115 GLY A O 1
ATOM 907 N N . GLY A 1 116 ? -0.636 1.174 7.382 1.00 96.31 116 GLY A N 1
ATOM 908 C CA . GLY A 1 116 ? -0.727 1.772 8.714 1.00 96.31 116 GLY A CA 1
ATOM 909 C C . GLY A 1 116 ? -2.139 1.700 9.293 1.00 96.31 116 GLY A C 1
ATOM 910 O O . GLY A 1 116 ? -2.317 1.226 10.414 1.00 96.31 116 GLY A O 1
ATOM 911 N N . ILE A 1 117 ? -3.151 2.080 8.507 1.00 95.44 117 ILE A N 1
ATOM 912 C CA . ILE A 1 117 ? -4.567 1.956 8.878 1.00 95.44 117 ILE A CA 1
ATOM 913 C C . ILE A 1 117 ? -4.902 0.505 9.243 1.00 95.44 117 ILE A C 1
ATOM 915 O O . ILE A 1 117 ? -5.497 0.261 10.292 1.00 95.44 117 ILE A O 1
ATOM 919 N N . SER A 1 118 ? -4.479 -0.463 8.424 1.00 94.56 118 SER A N 1
ATOM 920 C CA . SER A 1 118 ? -4.750 -1.886 8.666 1.00 94.56 118 SER A CA 1
ATOM 921 C C . SER A 1 118 ? -4.159 -2.366 9.994 1.00 94.56 118 SER A C 1
ATOM 923 O O . SER A 1 118 ? -4.843 -3.037 10.769 1.00 94.56 118 SER A O 1
ATOM 925 N N . LEU A 1 119 ? -2.918 -1.975 10.307 1.00 96.00 119 LEU A N 1
ATOM 926 C CA . LEU A 1 119 ? -2.286 -2.316 11.583 1.00 96.00 119 LEU A CA 1
ATOM 927 C C . LEU A 1 119 ? -2.964 -1.623 12.768 1.00 96.00 119 LEU A C 1
ATOM 929 O O . LEU A 1 119 ? -3.226 -2.275 13.778 1.00 96.00 119 LEU A O 1
ATOM 933 N N . VAL A 1 120 ? -3.294 -0.333 12.653 1.00 94.94 120 VAL A N 1
ATOM 934 C CA . VAL A 1 120 ? -3.994 0.417 13.710 1.00 94.94 120 VAL A CA 1
ATOM 935 C C . VAL A 1 120 ? -5.351 -0.216 14.017 1.00 94.94 120 VAL A C 1
ATOM 937 O O . VAL A 1 120 ? -5.653 -0.459 15.187 1.00 94.94 120 VAL A O 1
ATOM 940 N N . CYS A 1 121 ? -6.142 -0.549 12.993 1.00 93.19 121 CYS A N 1
ATOM 941 C CA . CYS A 1 121 ? -7.420 -1.243 13.160 1.00 93.19 121 CYS A CA 1
ATOM 942 C C . CYS A 1 121 ? -7.240 -2.611 13.833 1.00 93.19 121 CYS A C 1
ATOM 944 O O . CYS A 1 121 ? -8.006 -2.962 14.730 1.00 93.19 121 CYS A O 1
ATOM 946 N N . TRP A 1 122 ? -6.200 -3.360 13.461 1.00 93.56 122 TRP A N 1
ATOM 947 C CA . TRP A 1 122 ? -5.896 -4.652 14.073 1.00 93.56 122 TRP A CA 1
ATOM 948 C C . TRP A 1 122 ? -5.509 -4.536 15.558 1.00 93.56 122 TRP A C 1
ATOM 950 O O . TRP A 1 122 ? -6.004 -5.301 16.393 1.00 93.56 122 TRP A O 1
ATOM 960 N N . PHE A 1 123 ? -4.660 -3.566 15.915 1.00 93.19 123 PHE A N 1
ATOM 961 C CA . PHE A 1 123 ? -4.295 -3.299 17.310 1.00 93.19 123 PHE A CA 1
ATOM 962 C C . PHE A 1 123 ? -5.497 -2.824 18.133 1.00 93.19 123 PHE A C 1
ATOM 964 O O . PHE A 1 123 ? -5.654 -3.242 19.282 1.00 93.19 123 PHE A O 1
ATOM 971 N N . ALA A 1 124 ? -6.358 -1.983 17.552 1.00 91.19 124 ALA A N 1
ATOM 972 C CA . ALA A 1 124 ? -7.583 -1.527 18.197 1.00 91.19 124 ALA A CA 1
ATOM 973 C C . ALA A 1 124 ? -8.526 -2.703 18.490 1.00 91.19 124 ALA A C 1
ATOM 975 O O . ALA A 1 124 ? -8.971 -2.852 19.626 1.00 91.19 124 ALA A O 1
ATOM 976 N N . ASP A 1 125 ? -8.751 -3.596 17.522 1.00 89.06 125 ASP A N 1
ATOM 977 C CA . ASP A 1 125 ? -9.611 -4.773 17.698 1.00 89.06 125 ASP A CA 1
ATOM 978 C C . ASP A 1 125 ? -9.122 -5.711 18.812 1.00 89.06 125 ASP A C 1
ATOM 980 O O . ASP A 1 125 ? -9.940 -6.297 19.526 1.00 89.06 125 ASP A O 1
ATOM 984 N N . ARG A 1 126 ? -7.801 -5.830 19.016 1.00 87.06 126 ARG A N 1
ATOM 985 C CA . ARG A 1 126 ? -7.238 -6.624 20.122 1.00 87.06 126 ARG A CA 1
ATOM 986 C C . ARG A 1 126 ? -7.534 -6.042 21.497 1.00 87.06 126 ARG A C 1
ATOM 988 O O . ARG A 1 126 ? -7.768 -6.814 22.417 1.00 87.06 126 ARG A O 1
ATOM 995 N N . LYS A 1 127 ? -7.581 -4.715 21.642 1.00 84.44 127 LYS A N 1
ATOM 996 C CA . LYS A 1 127 ? -7.948 -4.081 22.922 1.00 84.44 127 LYS A CA 1
ATOM 997 C C . LYS A 1 127 ? -9.399 -4.369 23.325 1.00 84.44 127 LYS A C 1
ATOM 999 O O . LYS A 1 127 ? -9.724 -4.278 24.502 1.00 84.44 127 LYS A O 1
ATOM 1004 N N . PHE A 1 128 ? -10.265 -4.717 22.369 1.00 77.44 128 PHE A N 1
ATOM 1005 C CA . PHE A 1 128 ? -11.693 -4.961 22.608 1.00 77.44 128 PHE A CA 1
ATOM 1006 C C . PHE A 1 128 ? -12.083 -6.439 22.712 1.00 77.44 128 PHE A C 1
ATOM 1008 O O . PHE A 1 128 ? -13.259 -6.724 22.971 1.00 77.44 128 PHE A O 1
ATOM 1015 N N . LYS A 1 129 ? -11.149 -7.370 22.482 1.00 76.50 129 LYS A N 1
ATOM 1016 C CA . LYS A 1 129 ? -11.366 -8.798 22.733 1.00 76.50 129 LYS A CA 1
ATOM 1017 C C . LYS A 1 129 ? -10.859 -9.111 24.147 1.00 76.50 129 LYS A C 1
ATOM 1019 O O . LYS A 1 129 ? -9.671 -8.904 24.385 1.00 76.50 129 LYS A O 1
ATOM 1024 N N . PRO A 1 130 ? -11.718 -9.559 25.084 1.00 62.06 130 PRO A N 1
ATOM 1025 C CA . PRO A 1 130 ? -11.237 -10.031 26.378 1.00 62.06 130 PRO A CA 1
ATOM 1026 C C . PRO A 1 130 ? -10.243 -11.172 26.142 1.00 62.06 130 PRO A C 1
ATOM 1028 O O . PRO A 1 130 ? -10.445 -11.977 25.230 1.00 62.06 130 PRO A O 1
ATOM 1031 N N . ALA A 1 131 ? -9.153 -11.192 26.913 1.00 67.50 131 ALA A N 1
ATOM 1032 C CA . ALA A 1 131 ? -8.231 -12.318 26.918 1.00 67.50 131 ALA A CA 1
ATOM 1033 C C . ALA A 1 131 ? -9.036 -13.562 27.316 1.00 67.50 131 ALA A C 1
ATOM 1035 O O . ALA A 1 131 ? -9.567 -13.614 28.425 1.00 67.50 131 ALA A O 1
ATOM 1036 N N . LEU A 1 132 ? -9.223 -14.471 26.358 1.00 55.75 132 LEU A N 1
ATOM 1037 C CA . LEU A 1 132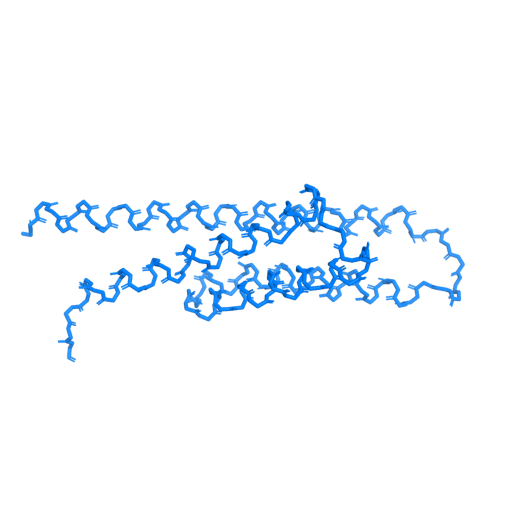 ? -9.698 -15.825 26.621 1.00 55.75 132 LEU A CA 1
ATOM 1038 C C . LEU A 1 132 ? -8.570 -16.621 27.270 1.00 55.75 132 LEU A C 1
ATOM 1040 O O . LEU A 1 132 ? -7.416 -16.442 26.812 1.00 55.75 132 LEU A O 1
#